Protein AF-A0A926BET8-F1 (afdb_monomer_lite)

Radius of gyration: 12.23 Å; chains: 1; bounding box: 21×31×25 Å

Foldseek 3Di:
DAFQDPDDDDDPLLPDDDDDPVPDDDRRGDHDPVVVVVSVVVNCVSVVD

pLDDT: mean 90.35, std 5.37, range [63.38, 95.88]

Sequence (49 aa):
GEAGLAQESVVLGYQVQVRGKARLLNKIGELTPVRFAEVQNAVLRAMGL

Secondary structure (DSSP, 8-state):
-GGG-SS-----TT------GGG---------HHHHHHHHHHHHHHHT-

Structure (mmCIF, N/CA/C/O backbone):
data_AF-A0A926BET8-F1
#
_entry.id   AF-A0A926BET8-F1
#
loop_
_atom_site.group_PDB
_atom_site.id
_atom_site.type_symbol
_atom_site.label_atom_id
_atom_site.label_alt_id
_atom_site.label_comp_id
_atom_site.label_asym_id
_atom_site.label_entity_id
_atom_site.label_seq_id
_atom_site.pdbx_PDB_ins_code
_atom_site.Cartn_x
_atom_site.Cartn_y
_atom_site.Cartn_z
_atom_site.occupancy
_atom_site.B_iso_or_equiv
_atom_site.auth_seq_id
_atom_site.auth_comp_id
_atom_site.auth_asym_id
_atom_site.auth_atom_id
_atom_site.pdbx_PDB_model_num
ATOM 1 N N . GLY A 1 1 ? 2.500 -4.460 -16.561 1.00 63.38 1 GLY A N 1
ATOM 2 C CA . GLY A 1 1 ? 2.331 -3.236 -15.755 1.00 63.38 1 GLY A CA 1
ATOM 3 C C . GLY A 1 1 ? 3.240 -3.283 -14.540 1.00 63.38 1 GLY A C 1
ATOM 4 O O . GLY A 1 1 ? 3.831 -4.323 -14.268 1.00 63.38 1 GLY A O 1
ATOM 5 N N . GLU A 1 2 ? 3.391 -2.170 -13.821 1.00 78.81 2 GLU A N 1
ATOM 6 C CA . GLU A 1 2 ? 4.095 -2.157 -12.527 1.00 78.81 2 GLU A CA 1
ATOM 7 C C . GLU A 1 2 ? 3.331 -2.994 -11.469 1.00 78.81 2 GLU A C 1
ATOM 9 O O . GLU A 1 2 ? 2.160 -3.331 -11.651 1.00 78.81 2 GLU A O 1
ATOM 14 N N . ALA A 1 3 ? 3.993 -3.363 -10.365 1.00 84.69 3 ALA A N 1
ATOM 15 C CA . ALA A 1 3 ? 3.405 -4.109 -9.238 1.00 84.69 3 ALA A CA 1
ATOM 16 C C . ALA A 1 3 ? 2.764 -5.475 -9.568 1.00 84.69 3 ALA A C 1
ATOM 18 O O . ALA A 1 3 ? 1.876 -5.938 -8.852 1.00 84.69 3 ALA A O 1
ATOM 19 N N . GLY A 1 4 ? 3.215 -6.140 -10.636 1.00 88.38 4 GLY A N 1
ATOM 20 C CA . GLY A 1 4 ? 2.704 -7.457 -11.040 1.00 88.38 4 GLY A CA 1
ATOM 21 C C . GLY A 1 4 ? 1.355 -7.415 -11.767 1.00 88.38 4 GLY A C 1
ATOM 22 O O . GLY A 1 4 ? 0.769 -8.460 -12.037 1.00 88.38 4 GLY A O 1
ATOM 23 N N . LEU A 1 5 ? 0.854 -6.224 -12.109 1.00 91.44 5 LEU A N 1
ATOM 24 C CA . LEU A 1 5 ? -0.381 -6.072 -12.873 1.00 91.44 5 LEU A CA 1
ATOM 25 C C . LEU A 1 5 ? -0.142 -6.353 -14.358 1.00 91.44 5 LEU A C 1
ATOM 27 O O . LEU A 1 5 ? 0.873 -5.948 -14.932 1.00 91.44 5 LEU A O 1
ATOM 31 N N . ALA A 1 6 ? -1.107 -7.008 -15.005 1.00 91.62 6 ALA A N 1
ATOM 32 C CA . ALA A 1 6 ? -1.015 -7.373 -16.420 1.00 91.62 6 ALA A CA 1
ATOM 33 C C . ALA A 1 6 ? -0.878 -6.145 -17.341 1.00 91.62 6 ALA A C 1
ATOM 35 O O . ALA A 1 6 ? -0.163 -6.184 -18.337 1.00 91.62 6 ALA A O 1
ATOM 36 N N . GLN A 1 7 ? -1.487 -5.023 -16.959 1.00 93.50 7 GLN A N 1
ATOM 37 C CA . GLN A 1 7 ? -1.534 -3.784 -17.732 1.00 93.50 7 GLN A CA 1
ATOM 38 C C . GLN A 1 7 ? -1.153 -2.577 -16.872 1.00 93.50 7 GLN A C 1
ATOM 40 O O . GLN A 1 7 ? -0.992 -2.693 -15.656 1.00 93.50 7 GLN A O 1
ATOM 45 N N . GLU A 1 8 ? -0.980 -1.420 -17.502 1.00 91.62 8 GLU A N 1
ATOM 46 C CA . GLU A 1 8 ? -0.884 -0.153 -16.775 1.00 91.62 8 GLU A CA 1
ATOM 47 C C . GLU A 1 8 ? -2.175 0.109 -15.995 1.00 91.62 8 GLU A C 1
ATOM 49 O O . GLU A 1 8 ? -3.268 -0.304 -16.388 1.00 91.62 8 GLU A O 1
ATOM 54 N N . SER A 1 9 ? -2.051 0.707 -14.816 1.00 91.12 9 SER A N 1
ATOM 55 C CA . SER A 1 9 ? -3.153 0.829 -13.863 1.00 91.12 9 SER A CA 1
ATOM 56 C C . SER A 1 9 ? -2.970 2.061 -12.990 1.00 91.12 9 SER A C 1
ATOM 58 O O . SER A 1 9 ? -1.857 2.555 -12.825 1.00 91.12 9 SER A O 1
ATOM 60 N N . VAL A 1 10 ? -4.072 2.547 -12.418 1.00 89.69 10 VAL A N 1
ATOM 61 C CA . VAL A 1 10 ? -4.107 3.757 -11.590 1.00 89.69 10 VAL A CA 1
ATOM 62 C C . VAL A 1 10 ? -4.580 3.401 -10.185 1.00 89.69 10 VAL A C 1
ATOM 64 O O . VAL A 1 10 ? -5.542 2.652 -10.015 1.00 89.69 10 VAL A O 1
ATOM 67 N N . VAL A 1 11 ? -3.924 3.964 -9.171 1.00 88.69 11 VAL A N 1
ATOM 68 C CA . VAL A 1 11 ? -4.361 3.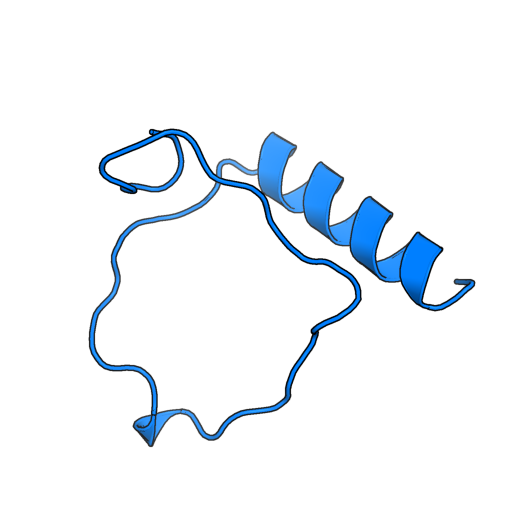856 -7.775 1.00 88.69 11 VAL A CA 1
ATOM 69 C C . VAL A 1 11 ? -5.377 4.957 -7.474 1.00 88.69 11 VAL A C 1
ATOM 71 O O . VAL A 1 11 ? -5.085 6.143 -7.619 1.00 88.69 11 VAL A O 1
ATOM 74 N N . LEU A 1 12 ? -6.568 4.575 -7.015 1.00 87.56 12 LEU A N 1
ATOM 75 C CA . LEU A 1 12 ? -7.62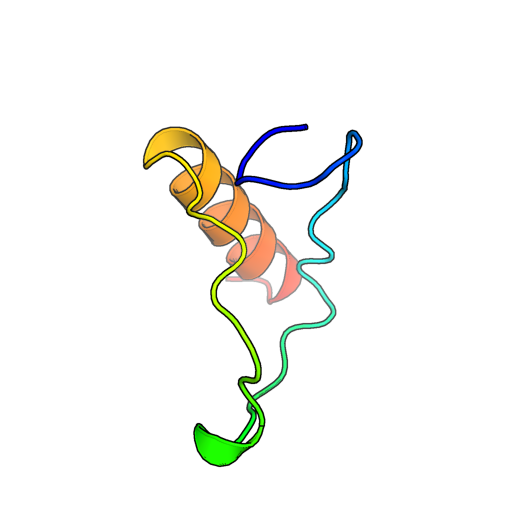7 5.511 -6.634 1.00 87.56 12 LEU A CA 1
ATOM 76 C C . LEU A 1 12 ? -7.484 5.909 -5.157 1.00 87.56 12 LEU A C 1
ATOM 78 O O . LEU A 1 12 ? -8.120 5.330 -4.279 1.00 87.56 12 LEU A O 1
ATOM 82 N N . GLY A 1 13 ? -6.644 6.911 -4.879 1.00 82.56 13 GLY A N 1
ATOM 83 C CA . GLY A 1 13 ? -6.323 7.350 -3.510 1.00 82.56 13 GLY A CA 1
ATOM 84 C C . GLY A 1 13 ? -7.512 7.850 -2.673 1.00 82.56 13 GLY A C 1
ATOM 85 O O . GLY A 1 13 ? -7.429 7.855 -1.453 1.00 82.56 13 GLY A O 1
ATOM 86 N N . TYR A 1 14 ? -8.634 8.218 -3.298 1.00 83.12 14 TYR A N 1
ATOM 87 C CA . TYR A 1 14 ? -9.869 8.625 -2.609 1.00 83.12 14 TYR A CA 1
ATOM 88 C C . TYR A 1 14 ? -10.781 7.443 -2.221 1.00 83.12 14 TYR A C 1
ATOM 90 O O . TYR A 1 14 ? -11.766 7.638 -1.516 1.00 83.12 14 TYR A O 1
ATOM 98 N N . GLN A 1 15 ? -10.480 6.215 -2.666 1.00 88.00 15 GLN A N 1
ATOM 99 C CA . GLN A 1 15 ? -11.259 5.005 -2.355 1.00 88.00 15 GLN A CA 1
ATOM 100 C C . GLN A 1 15 ? -10.575 4.111 -1.310 1.00 88.00 15 GLN A C 1
ATOM 102 O O . GLN A 1 15 ? -10.656 2.883 -1.380 1.00 88.00 15 GLN A O 1
ATOM 107 N N . VAL A 1 16 ? -9.890 4.702 -0.329 1.00 88.00 16 VAL A N 1
ATOM 108 C CA . VAL A 1 16 ? -9.272 3.931 0.759 1.00 88.00 16 VAL A CA 1
ATOM 109 C C . VAL A 1 16 ? -10.358 3.242 1.588 1.00 88.00 16 VAL A C 1
ATOM 111 O O . VAL A 1 16 ? -11.328 3.860 2.019 1.00 88.00 16 VAL A O 1
ATOM 114 N N . GLN A 1 17 ? -10.197 1.937 1.809 1.00 90.50 17 GLN A N 1
ATOM 115 C CA . GLN A 1 17 ? -11.154 1.108 2.537 1.00 90.50 17 GLN A CA 1
ATOM 116 C C . GLN A 1 17 ? -10.442 0.260 3.584 1.00 90.50 17 GLN A C 1
ATOM 118 O O . GLN A 1 17 ? -9.405 -0.345 3.314 1.00 90.50 17 GLN A O 1
ATOM 123 N N . VAL A 1 18 ? -11.058 0.134 4.758 1.00 91.56 18 VAL A N 1
ATOM 124 C CA . VAL A 1 18 ? -10.634 -0.827 5.780 1.00 91.56 18 VAL A CA 1
ATOM 125 C C . VAL A 1 18 ? -11.339 -2.155 5.513 1.00 91.56 18 VAL A C 1
ATOM 127 O O . VAL A 1 18 ? -12.567 -2.225 5.459 1.00 91.56 18 VAL A O 1
ATOM 130 N N . ARG A 1 19 ? -10.568 -3.227 5.316 1.00 92.88 19 ARG A N 1
ATOM 131 C CA . ARG A 1 19 ? -11.077 -4.578 5.032 1.00 92.88 19 ARG A CA 1
ATOM 132 C C . ARG A 1 19 ? -10.449 -5.587 5.995 1.00 92.88 19 ARG A C 1
ATOM 134 O O . ARG A 1 19 ? -9.299 -5.440 6.399 1.00 92.88 19 ARG A O 1
ATOM 141 N N . GLY A 1 20 ? -11.195 -6.631 6.352 1.00 95.62 20 GLY A N 1
ATOM 142 C CA . GLY A 1 20 ? -10.660 -7.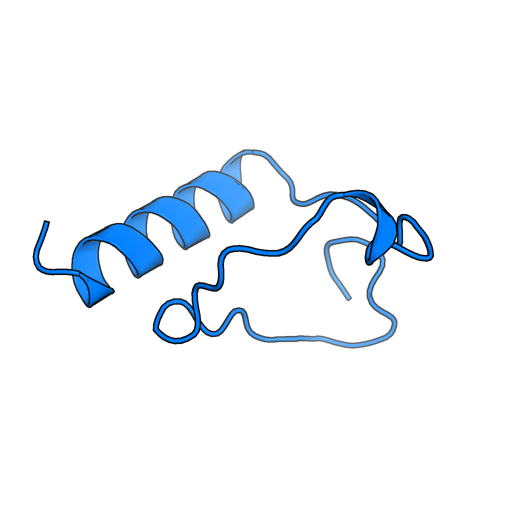736 7.153 1.00 95.62 20 GLY A CA 1
ATOM 143 C C . GLY A 1 20 ? -9.639 -8.564 6.366 1.00 95.62 20 GLY A C 1
ATOM 144 O O . GLY A 1 20 ? -9.833 -8.806 5.175 1.00 95.62 20 GLY A O 1
ATOM 145 N N . LYS A 1 21 ? -8.581 -9.049 7.032 1.00 93.88 21 LYS A N 1
ATOM 146 C CA . LYS A 1 21 ? -7.475 -9.793 6.393 1.00 93.88 21 LYS A CA 1
ATOM 147 C C . LYS A 1 21 ? -7.934 -11.028 5.604 1.00 93.88 21 LYS A C 1
ATOM 149 O O . LYS A 1 21 ? -7.368 -11.314 4.559 1.00 93.88 21 LYS A O 1
ATOM 154 N N . ALA A 1 22 ? -9.003 -11.695 6.046 1.00 95.88 22 ALA A N 1
ATOM 155 C CA . ALA A 1 22 ? -9.585 -12.859 5.368 1.00 95.88 22 ALA A CA 1
ATOM 156 C C . ALA A 1 22 ? -10.166 -12.560 3.967 1.00 95.88 22 ALA A C 1
ATOM 158 O O . ALA A 1 22 ? -10.494 -13.483 3.231 1.00 95.88 22 ALA A O 1
ATOM 159 N N . ARG A 1 23 ? -10.325 -11.282 3.590 1.00 94.12 23 ARG A N 1
ATOM 160 C CA . ARG A 1 23 ? -10.773 -10.874 2.247 1.00 94.12 23 ARG A CA 1
ATOM 161 C C . ARG A 1 23 ? -9.635 -10.834 1.218 1.00 94.12 23 ARG A C 1
ATOM 163 O O . ARG A 1 23 ? -9.919 -10.663 0.037 1.00 94.12 23 ARG A O 1
ATOM 170 N N . LEU A 1 24 ? -8.376 -10.953 1.643 1.00 93.88 24 LEU A N 1
ATOM 171 C CA . LEU A 1 24 ? -7.230 -11.006 0.737 1.00 93.88 24 LEU A CA 1
ATOM 172 C C . LEU A 1 24 ? -7.128 -12.410 0.139 1.00 93.88 24 LEU A C 1
ATOM 174 O O . LEU A 1 24 ? -6.940 -13.377 0.869 1.00 93.88 24 LEU A O 1
ATOM 178 N N . LEU A 1 25 ? -7.271 -12.509 -1.184 1.00 94.00 25 LEU A N 1
ATOM 179 C CA . LEU A 1 25 ? -7.248 -13.791 -1.892 1.00 94.00 25 LEU A CA 1
ATOM 180 C C . LEU A 1 25 ? -5.824 -14.190 -2.280 1.00 94.00 25 LEU A C 1
ATOM 182 O O . LEU A 1 25 ? -5.347 -15.240 -1.876 1.00 94.00 25 LEU A O 1
ATOM 186 N N . ASN A 1 26 ? -5.142 -13.335 -3.047 1.00 92.06 26 ASN A N 1
ATOM 187 C CA . ASN A 1 26 ? -3.823 -13.613 -3.610 1.00 92.06 26 ASN A CA 1
ATOM 188 C C . ASN A 1 26 ? -2.942 -12.362 -3.573 1.00 92.06 26 ASN A C 1
ATOM 190 O O . ASN A 1 26 ? -3.429 -11.243 -3.753 1.00 92.06 26 ASN A O 1
ATOM 194 N N . LYS A 1 27 ? -1.631 -12.557 -3.400 1.00 93.56 27 LYS A N 1
ATOM 195 C CA . LYS A 1 27 ? -0.627 -11.511 -3.623 1.00 93.56 27 LYS A CA 1
ATOM 196 C C . LYS A 1 27 ? -0.319 -11.441 -5.118 1.00 93.56 27 LYS A C 1
ATOM 198 O O . LYS A 1 27 ? 0.109 -12.434 -5.693 1.00 93.56 27 LYS A O 1
ATOM 203 N N . ILE A 1 28 ? -0.535 -10.278 -5.727 1.00 92.88 28 ILE A N 1
ATOM 204 C CA . ILE A 1 28 ? -0.293 -10.060 -7.166 1.00 92.88 28 ILE A CA 1
ATOM 205 C C . ILE A 1 28 ? 1.133 -9.541 -7.411 1.00 92.88 28 ILE A C 1
ATOM 207 O O . ILE A 1 28 ? 1.780 -9.919 -8.381 1.00 92.88 28 ILE A O 1
ATOM 211 N N . GLY A 1 29 ? 1.650 -8.722 -6.498 1.00 93.50 29 GLY A N 1
ATOM 212 C CA . GLY A 1 29 ? 2.986 -8.146 -6.574 1.00 93.50 29 GLY A CA 1
ATOM 213 C C . GLY A 1 29 ? 3.186 -7.098 -5.4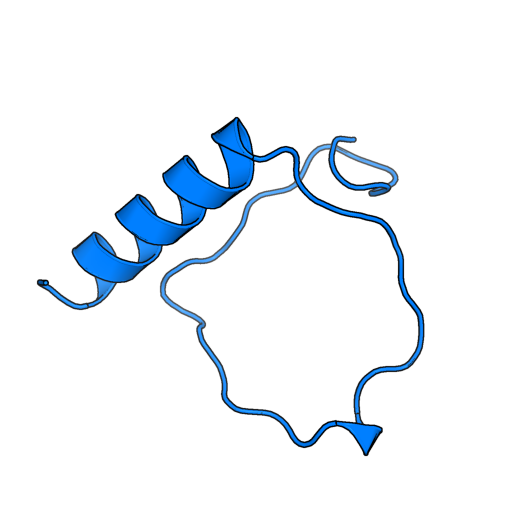86 1.00 93.50 29 GLY A C 1
ATOM 214 O O . GLY A 1 29 ? 2.440 -7.066 -4.505 1.00 93.50 29 GLY A O 1
ATOM 215 N N . GLU A 1 30 ? 4.203 -6.258 -5.655 1.00 94.88 30 GLU A N 1
ATOM 216 C CA . GLU A 1 30 ? 4.535 -5.166 -4.738 1.00 94.88 30 GLU A CA 1
ATOM 217 C C . GLU A 1 30 ? 4.916 -3.910 -5.520 1.00 94.88 30 GLU A C 1
ATOM 219 O O . GLU A 1 30 ? 5.506 -3.986 -6.599 1.00 94.88 30 GLU A O 1
ATOM 224 N N . LEU A 1 31 ? 4.575 -2.747 -4.966 1.00 92.81 31 LEU A N 1
ATOM 225 C CA . LEU A 1 31 ? 5.049 -1.467 -5.478 1.00 92.81 31 LEU A CA 1
ATOM 226 C C . LEU A 1 31 ? 6.511 -1.262 -5.080 1.00 92.81 31 LEU A C 1
ATOM 228 O O . LEU A 1 31 ? 6.935 -1.669 -3.998 1.00 92.81 31 LEU A O 1
ATOM 232 N N . THR A 1 32 ? 7.270 -0.571 -5.928 1.00 93.56 32 THR A N 1
ATOM 233 C CA . THR A 1 32 ? 8.600 -0.098 -5.536 1.00 93.56 32 THR A CA 1
ATOM 234 C C . THR A 1 32 ? 8.477 0.966 -4.436 1.00 93.56 32 THR A C 1
ATOM 236 O O . THR A 1 32 ? 7.443 1.639 -4.350 1.00 93.56 32 THR A O 1
ATOM 239 N N . PRO A 1 33 ? 9.522 1.186 -3.616 1.00 95.00 33 PRO A N 1
ATOM 240 C CA . PRO A 1 33 ? 9.481 2.197 -2.556 1.00 95.00 33 PRO A CA 1
ATOM 241 C C . PRO A 1 33 ? 9.129 3.603 -3.062 1.00 95.00 33 PRO A C 1
ATOM 243 O O . PRO A 1 33 ? 8.360 4.316 -2.422 1.00 95.00 33 PRO A O 1
ATOM 246 N N . VAL A 1 34 ? 9.636 3.977 -4.243 1.00 94.31 34 VAL A N 1
ATOM 247 C CA . VAL A 1 34 ? 9.352 5.274 -4.880 1.00 94.31 34 VAL A CA 1
ATOM 248 C C . VAL A 1 34 ? 7.863 5.406 -5.203 1.00 94.31 34 VAL A C 1
ATOM 250 O O . VAL A 1 34 ? 7.228 6.378 -4.803 1.00 94.31 34 VAL A O 1
ATOM 253 N N . ARG A 1 35 ? 7.271 4.395 -5.852 1.00 92.12 35 ARG A N 1
ATOM 254 C CA . ARG A 1 35 ? 5.838 4.395 -6.189 1.00 92.12 35 ARG A CA 1
ATOM 255 C C . ARG A 1 35 ? 4.945 4.367 -4.963 1.00 92.12 35 ARG A C 1
ATOM 257 O O . ARG A 1 35 ? 3.903 5.014 -4.936 1.00 92.12 35 ARG A O 1
ATOM 264 N N . PHE A 1 36 ? 5.351 3.635 -3.934 1.00 93.56 36 PHE A N 1
ATOM 265 C CA . PHE A 1 36 ? 4.619 3.615 -2.678 1.00 93.56 36 PHE A CA 1
ATOM 266 C C . PHE A 1 36 ? 4.579 5.007 -2.025 1.00 93.56 36 PHE A C 1
ATOM 268 O O . PHE A 1 36 ? 3.506 5.446 -1.614 1.00 93.56 36 PHE A O 1
ATOM 275 N N . ALA A 1 37 ? 5.697 5.740 -2.018 1.00 94.75 37 ALA A N 1
ATOM 276 C CA . ALA A 1 37 ? 5.745 7.112 -1.508 1.00 94.75 37 ALA A CA 1
ATOM 277 C C . ALA A 1 37 ? 4.841 8.074 -2.308 1.00 94.75 37 ALA A C 1
ATOM 279 O O . ALA A 1 37 ? 4.154 8.917 -1.728 1.00 94.75 37 ALA A O 1
ATOM 280 N N . GLU A 1 38 ? 4.778 7.928 -3.636 1.00 92.44 38 GLU A N 1
ATOM 281 C CA . GLU A 1 38 ? 3.852 8.697 -4.484 1.00 92.44 38 GLU A CA 1
ATOM 282 C C . GLU A 1 38 ? 2.384 8.446 -4.107 1.00 92.44 38 GLU A C 1
ATOM 284 O O . GLU A 1 38 ? 1.606 9.396 -3.976 1.00 92.44 38 GLU A O 1
ATOM 289 N N . VAL A 1 39 ? 2.017 7.180 -3.873 1.00 92.44 39 VAL A N 1
ATOM 290 C CA . VAL A 1 39 ? 0.669 6.789 -3.433 1.00 92.44 39 VAL A CA 1
ATOM 291 C C . VAL A 1 39 ? 0.352 7.360 -2.053 1.00 92.44 39 VAL A C 1
ATOM 293 O O . VAL A 1 39 ? -0.729 7.918 -1.869 1.00 92.44 39 VAL A O 1
ATOM 296 N N . GLN A 1 40 ? 1.280 7.279 -1.096 1.00 93.06 40 GLN A N 1
ATOM 297 C CA . GLN A 1 40 ? 1.092 7.852 0.241 1.00 93.06 40 GLN A CA 1
ATOM 298 C C . GLN A 1 40 ? 0.804 9.355 0.165 1.00 93.06 40 GLN A C 1
ATOM 300 O O . GLN A 1 40 ? -0.180 9.823 0.736 1.00 93.06 40 GLN A O 1
ATOM 305 N N . ASN A 1 41 ? 1.593 10.095 -0.615 1.00 92.75 41 ASN A N 1
ATOM 306 C CA . ASN A 1 41 ? 1.384 11.527 -0.821 1.00 92.75 41 ASN A CA 1
ATOM 307 C C . ASN A 1 41 ? 0.031 11.831 -1.483 1.00 92.75 41 ASN A C 1
ATOM 309 O O . ASN A 1 41 ? -0.626 12.810 -1.132 1.00 92.75 41 ASN A O 1
ATOM 313 N N . ALA A 1 42 ? -0.405 11.012 -2.444 1.0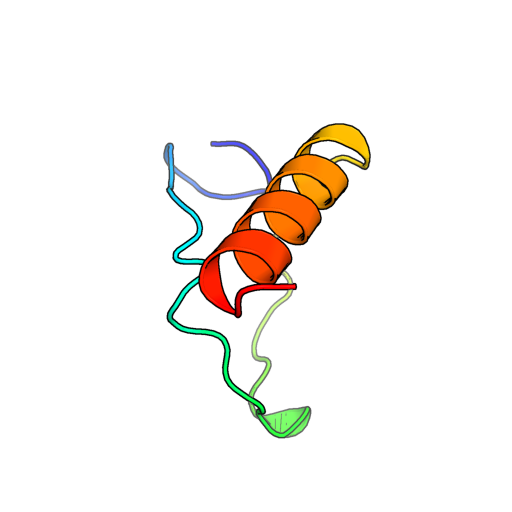0 90.56 42 ALA A N 1
ATOM 314 C CA . ALA A 1 42 ? -1.707 11.175 -3.086 1.00 90.56 42 ALA A CA 1
ATOM 315 C C . ALA A 1 42 ? -2.873 10.935 -2.113 1.00 90.56 42 ALA A C 1
ATOM 317 O O . ALA A 1 42 ? -3.850 11.681 -2.140 1.00 90.56 42 ALA A O 1
ATOM 318 N N . VAL A 1 43 ? -2.757 9.931 -1.240 1.00 92.12 43 VAL A N 1
ATOM 319 C CA . VAL A 1 43 ? -3.759 9.616 -0.212 1.00 92.12 43 VAL A CA 1
ATOM 320 C C . VAL A 1 43 ? -3.848 10.731 0.832 1.00 92.12 43 VAL A C 1
ATOM 322 O O . VAL A 1 43 ? -4.951 11.170 1.143 1.00 92.12 43 VAL A O 1
ATOM 325 N N . LEU A 1 44 ? -2.714 11.241 1.325 1.00 91.19 44 LEU A N 1
ATOM 326 C CA . LEU A 1 44 ? -2.687 12.364 2.273 1.00 91.19 44 LEU A CA 1
ATOM 327 C C . LEU A 1 44 ? -3.361 13.611 1.687 1.00 91.19 44 LEU A C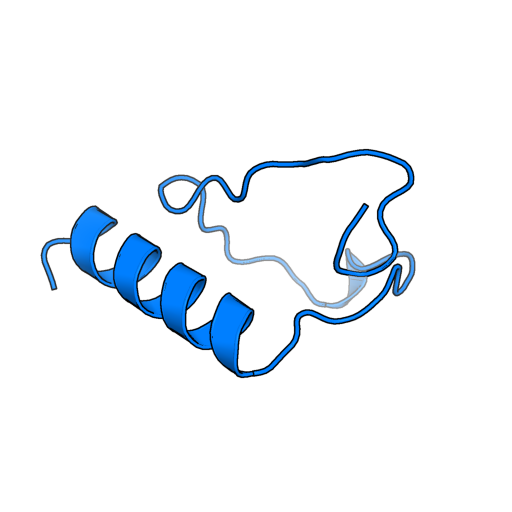 1
ATOM 329 O O . LEU A 1 44 ? -4.300 14.135 2.283 1.00 91.19 44 LEU A O 1
ATOM 333 N N . ARG A 1 45 ? -3.005 13.982 0.448 1.00 89.62 45 ARG A N 1
ATOM 334 C CA . ARG A 1 45 ? -3.654 15.092 -0.269 1.00 89.62 45 ARG A CA 1
ATOM 335 C C . ARG A 1 45 ? -5.160 14.894 -0.432 1.00 89.62 45 ARG A C 1
ATOM 337 O O . ARG A 1 45 ? -5.913 15.845 -0.262 1.00 89.62 45 ARG A O 1
ATOM 344 N N . ALA A 1 46 ? -5.607 13.677 -0.749 1.00 88.06 46 ALA A N 1
ATOM 345 C CA . ALA A 1 46 ? -7.032 13.371 -0.882 1.00 88.06 46 ALA A CA 1
ATOM 346 C C . ALA A 1 46 ? -7.793 13.481 0.453 1.00 88.06 46 ALA A C 1
ATOM 348 O O . ALA A 1 46 ? -8.991 13.752 0.446 1.00 88.06 46 ALA A O 1
ATOM 349 N N . MET A 1 47 ? -7.106 13.295 1.584 1.00 87.31 47 MET A N 1
ATOM 350 C CA . MET A 1 47 ? -7.658 13.459 2.934 1.00 87.31 47 MET A CA 1
ATOM 351 C C . MET A 1 47 ? -7.485 14.879 3.501 1.00 87.31 47 MET A C 1
ATOM 353 O O . MET A 1 47 ? -7.974 15.144 4.596 1.00 87.31 47 MET A O 1
ATOM 357 N N . GLY A 1 48 ? -6.824 15.789 2.776 1.00 87.31 48 GLY A N 1
ATOM 358 C CA . GLY A 1 48 ? -6.544 17.152 3.240 1.00 87.31 48 GLY A CA 1
ATOM 359 C C . GLY A 1 48 ? -5.473 17.237 4.334 1.00 87.31 48 GLY A C 1
ATOM 360 O O . GLY A 1 48 ? -5.513 18.168 5.137 1.00 87.31 48 GLY A O 1
ATOM 361 N N . LEU A 1 49 ? -4.561 16.259 4.380 1.00 82.62 49 LEU A N 1
ATOM 362 C CA . LEU A 1 49 ? -3.456 16.149 5.339 1.00 82.62 49 LEU A CA 1
ATOM 363 C C . LEU A 1 49 ? -2.099 16.445 4.694 1.00 82.62 49 LEU A C 1
ATOM 365 O O . LEU A 1 49 ? -1.936 16.156 3.483 1.00 82.62 49 LEU A O 1
#